Protein AF-A0A948C708-F1 (afdb_monomer)

Sequence (71 aa):
MYSNTLKEIKSNGHMNPTAVVETAIENAAPTMMIKSKRLGGSIYQVPVEVKPHKRFFYSVKWILDATRAKK

Mean predicted aligned error: 4.85 Å

pLDDT: mean 91.47, std 6.43, range [50.94, 96.06]

Foldseek 3Di:
DVVVVLVVCVVVPDPGSPVVVVVQLVVLFDQWDWDWDDDPHDTDTDIDGDDPVVRSVRSVVVVVVVVVVPD

Solvent-accessible surface area (backbone atoms only — not comparable to full-atom values): 4183 Å² total; per-residue (Å²): 108,73,74,54,51,41,52,50,42,36,71,75,70,40,91,54,36,66,60,55,52,52,53,51,41,58,73,49,36,53,65,64,41,75,42,84,42,79,56,100,91,46,81,41,76,41,81,40,76,48,55,73,81,51,20,59,54,49,12,54,49,53,55,51,50,52,56,67,67,62,122

Secondary structure (DSSP, 8-state):
-HHHHHHHHHHTT-S-HHHHHHHHHHHT--SEEEEEEEETTEEEEEEEEPPHHHHHHHHHHHHHHHHHH--

Radius of gyration: 17.14 Å; Cα contacts (8 Å, |Δi|>4): 58; chains: 1; bounding box: 33×17×54 Å

Nearest PDB structures (foldseek):
  4v4v-assembly1_AG  TM=8.645E-01  e=1.495E-05  Escherichia coli
  6v3a-assembly1_g  TM=8.749E-01  e=3.344E-05  Acinetobacter baumannii AB0057
  4v61-assembly1_AG  TM=8.683E-01  e=6.114E-05  Spinacia oleracea
  3j9m-assembly1_AF  TM=9.079E-01  e=5.589E-04  Homo sapiens
  7nql-assembly1_AG  TM=8.233E-01  e=2.337E-04  Sus scrofa

Structure (mmCIF, N/CA/C/O backbone):
data_AF-A0A948C708-F1
#
_entry.id   AF-A0A948C708-F1
#
loop_
_atom_site.group_PDB
_atom_site.id
_atom_site.type_symbol
_atom_site.label_atom_id
_atom_site.label_alt_id
_atom_site.label_comp_id
_atom_site.label_asym_id
_atom_site.label_entity_id
_atom_site.label_seq_id
_atom_site.pdbx_PDB_ins_code
_atom_site.Cartn_x
_atom_site.Cartn_y
_atom_site.Cartn_z
_atom_site.occupancy
_atom_site.B_iso_or_equiv
_atom_site.auth_seq_id
_atom_site.auth_comp_id
_atom_site.auth_asym_id
_atom_site.auth_atom_id
_atom_site.pdbx_PDB_model_num
ATOM 1 N N . MET A 1 1 ? -16.991 10.649 10.590 1.00 74.38 1 MET A N 1
ATOM 2 C CA . MET A 1 1 ? -16.742 9.377 9.870 1.00 74.38 1 MET A CA 1
ATOM 3 C C . MET A 1 1 ? -15.546 8.645 10.474 1.00 74.38 1 MET A C 1
ATOM 5 O O . MET A 1 1 ? -15.786 7.681 11.179 1.00 74.38 1 MET A O 1
ATOM 9 N N . TYR A 1 2 ? -14.309 9.143 10.339 1.00 82.94 2 TYR A N 1
ATOM 10 C CA . TYR A 1 2 ? -13.107 8.518 10.933 1.00 82.94 2 TYR A CA 1
ATOM 11 C C . TYR A 1 2 ? -13.153 8.373 12.469 1.00 82.94 2 TYR A C 1
ATOM 13 O O . TYR A 1 2 ? -12.851 7.326 13.028 1.00 82.94 2 TYR A O 1
ATOM 21 N N . SER A 1 3 ? -13.622 9.399 13.179 1.00 87.81 3 SER A N 1
ATOM 22 C CA . SER A 1 3 ? -13.800 9.334 14.636 1.00 87.81 3 SER A CA 1
ATOM 23 C C . SER A 1 3 ? -14.812 8.271 15.087 1.00 87.81 3 SER A C 1
ATOM 25 O O . SER A 1 3 ? -14.696 7.751 16.194 1.00 87.81 3 SER A O 1
ATOM 27 N N . ASN A 1 4 ? -15.792 7.934 14.244 1.00 91.38 4 ASN A N 1
ATOM 28 C CA . ASN A 1 4 ? -16.806 6.928 14.557 1.00 91.38 4 ASN A CA 1
ATOM 29 C C . ASN A 1 4 ? -16.253 5.517 14.333 1.00 91.38 4 ASN A C 1
ATOM 31 O O . ASN A 1 4 ? -16.438 4.663 15.192 1.00 91.38 4 ASN A O 1
ATOM 35 N N . THR A 1 5 ? -15.495 5.303 13.252 1.00 88.88 5 THR A N 1
ATOM 36 C CA . THR A 1 5 ? -14.843 4.011 12.983 1.00 88.88 5 THR A CA 1
ATOM 37 C C . THR A 1 5 ? -13.827 3.660 14.069 1.00 88.88 5 THR A C 1
ATOM 39 O O . THR A 1 5 ? -13.761 2.516 14.498 1.00 88.88 5 THR A O 1
ATOM 42 N N . LEU A 1 6 ? -13.078 4.638 14.598 1.00 91.00 6 LEU A N 1
ATOM 43 C CA . LEU A 1 6 ? -12.161 4.388 15.720 1.00 91.00 6 LEU A CA 1
ATOM 44 C C . LEU A 1 6 ? -12.892 3.967 17.005 1.00 91.00 6 LEU A C 1
ATOM 46 O O . LEU A 1 6 ? -12.393 3.122 17.747 1.00 91.00 6 LEU A O 1
ATOM 50 N N . LYS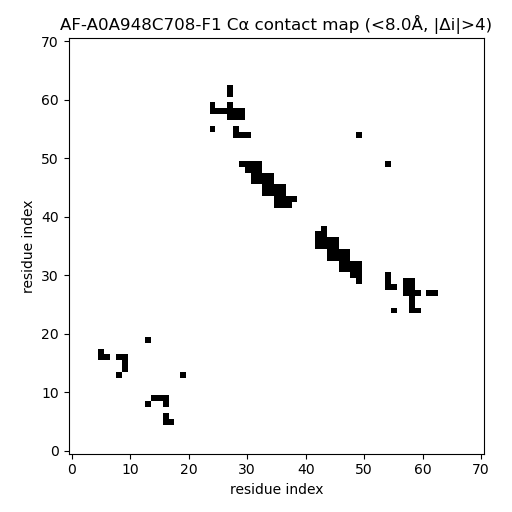 A 1 7 ? -14.075 4.535 17.274 1.00 91.31 7 LYS A N 1
ATOM 51 C CA . LYS A 1 7 ? -14.912 4.126 18.414 1.00 91.31 7 LYS A CA 1
ATOM 52 C C . LYS A 1 7 ? -15.448 2.709 18.234 1.00 91.31 7 LYS A C 1
ATOM 54 O O . LYS A 1 7 ? -15.456 1.951 19.195 1.00 91.31 7 LYS A O 1
ATOM 59 N N . GLU A 1 8 ? -15.846 2.351 17.019 1.00 91.56 8 GLU A N 1
ATOM 60 C CA . GLU A 1 8 ? -16.314 1.006 16.674 1.00 91.56 8 GLU A CA 1
ATOM 61 C C . GLU A 1 8 ? -15.197 -0.037 16.827 1.00 91.56 8 GLU A C 1
ATOM 63 O O . GLU A 1 8 ? -15.378 -1.042 17.508 1.00 91.56 8 GLU A O 1
ATOM 68 N N . ILE A 1 9 ? -13.995 0.252 16.317 1.00 90.94 9 ILE A N 1
ATOM 69 C CA . ILE A 1 9 ? -12.809 -0.601 16.505 1.00 90.94 9 ILE A CA 1
ATOM 70 C C . ILE A 1 9 ? -12.496 -0.779 17.997 1.00 90.94 9 ILE A C 1
ATOM 72 O O . ILE A 1 9 ? -12.203 -1.889 18.442 1.00 90.94 9 ILE A O 1
ATOM 76 N N . LYS A 1 10 ? -12.603 0.294 18.791 1.00 91.25 10 LYS A N 1
ATOM 77 C CA . LYS A 1 10 ? -12.422 0.222 20.246 1.00 91.25 10 LYS A CA 1
ATOM 78 C C . LYS A 1 10 ? -13.508 -0.620 20.926 1.00 91.25 10 LYS A C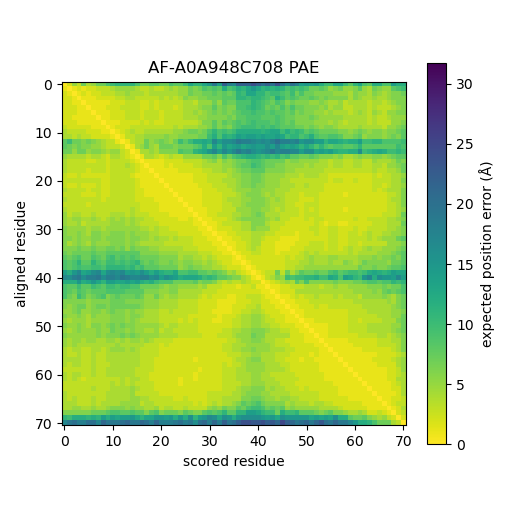 1
ATOM 80 O O . LYS A 1 10 ? -13.199 -1.388 21.831 1.00 91.25 10 LYS A O 1
ATOM 85 N N . SER A 1 11 ? -14.759 -0.506 20.478 1.00 90.38 11 SER A N 1
ATOM 86 C CA . SER A 1 11 ? -15.884 -1.321 20.959 1.00 90.38 11 SER A CA 1
ATOM 87 C C . SER A 1 11 ? -15.693 -2.811 20.665 1.00 90.38 11 SER A C 1
ATOM 89 O O . SER A 1 11 ? -16.131 -3.641 21.453 1.00 90.38 11 SER A O 1
ATOM 91 N N . ASN A 1 12 ? -14.998 -3.150 19.577 1.00 87.88 12 ASN A N 1
ATOM 92 C CA . ASN A 1 12 ? -14.665 -4.527 19.201 1.00 87.88 12 ASN A CA 1
ATOM 93 C C . ASN A 1 12 ? -13.500 -5.128 20.017 1.00 87.88 12 ASN A C 1
ATOM 95 O O . ASN A 1 12 ? -13.050 -6.230 19.720 1.00 87.88 12 ASN A O 1
ATOM 99 N N . GLY A 1 13 ? -13.008 -4.429 21.048 1.00 86.69 13 GLY A N 1
ATOM 100 C CA . GLY A 1 13 ? -12.010 -4.948 21.991 1.00 86.69 13 GLY A CA 1
ATOM 101 C C . GLY A 1 13 ? -10.564 -4.547 21.693 1.00 86.69 13 GLY A C 1
ATOM 102 O O . GLY A 1 13 ? -9.654 -4.963 22.408 1.00 86.69 13 GLY A O 1
ATOM 103 N N . HIS A 1 14 ? -10.319 -3.710 20.681 1.00 87.25 14 HIS A N 1
ATOM 104 C CA . HIS A 1 14 ? -8.970 -3.226 20.395 1.00 87.25 14 HIS A CA 1
ATOM 105 C C . HIS A 1 14 ? -8.612 -2.022 21.277 1.00 87.25 14 HIS A C 1
ATOM 107 O O . HIS A 1 14 ? -9.204 -0.947 21.171 1.00 87.25 14 HIS A O 1
ATOM 113 N N . MET A 1 15 ? -7.596 -2.188 22.130 1.00 79.94 15 MET A N 1
ATOM 114 C CA . MET A 1 15 ? -7.151 -1.160 23.082 1.00 79.94 15 MET A CA 1
ATOM 115 C C . MET A 1 15 ? -6.641 0.120 22.405 1.00 79.94 15 MET A C 1
ATOM 117 O O . MET A 1 15 ? -6.883 1.216 22.911 1.00 79.94 15 MET A O 1
ATOM 121 N N . ASN A 1 16 ? -5.956 -0.010 21.264 1.00 90.69 16 ASN A N 1
ATOM 122 C CA . ASN A 1 16 ? -5.433 1.118 20.498 1.00 90.69 16 ASN A CA 1
ATOM 123 C C . ASN A 1 16 ? -5.956 1.079 19.049 1.00 90.69 16 ASN A C 1
ATOM 125 O O . ASN A 1 16 ? -5.334 0.455 18.188 1.00 90.69 16 ASN A O 1
ATOM 129 N N . PRO A 1 17 ? -7.095 1.732 18.758 1.00 90.25 17 PRO A N 1
ATOM 130 C CA . PRO A 1 17 ? -7.694 1.703 17.426 1.00 90.25 17 PRO A CA 1
ATOM 131 C C 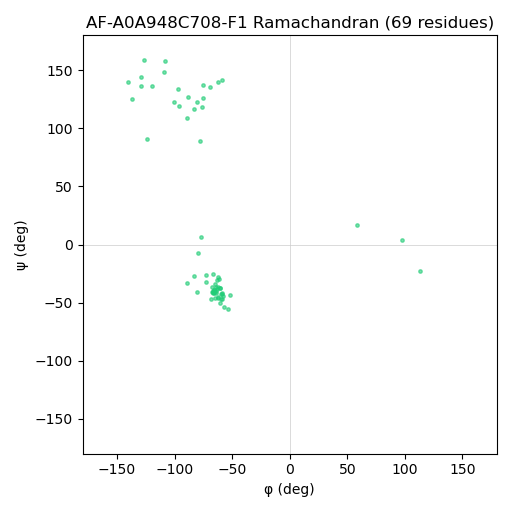. PRO A 1 17 ? -6.837 2.422 16.374 1.00 90.25 17 PRO A C 1
ATOM 133 O O . PRO A 1 17 ? -6.911 2.073 15.200 1.00 90.25 17 PRO A O 1
ATOM 136 N N . THR A 1 18 ? -6.001 3.387 16.773 1.00 90.94 18 THR A N 1
ATOM 137 C CA . THR A 1 18 ? -5.090 4.087 15.854 1.00 90.94 18 THR A CA 1
ATOM 138 C C . THR A 1 18 ? -4.000 3.149 15.347 1.00 90.94 18 THR A C 1
ATOM 140 O O . THR A 1 18 ? -3.807 3.043 14.140 1.00 90.94 18 THR A O 1
ATOM 143 N N . ALA A 1 19 ? -3.367 2.395 16.250 1.00 92.44 19 ALA A N 1
ATOM 144 C CA . ALA A 1 19 ? -2.340 1.421 15.879 1.00 92.44 19 ALA A CA 1
ATOM 145 C C . ALA A 1 19 ? -2.890 0.336 14.939 1.00 92.44 19 ALA A C 1
ATOM 147 O O . ALA A 1 19 ? -2.226 -0.056 13.987 1.00 92.44 19 ALA A O 1
ATOM 148 N N . VAL A 1 20 ? -4.137 -0.106 15.147 1.00 92.31 20 VAL A N 1
ATOM 149 C CA . VAL A 1 20 ? -4.792 -1.070 14.245 1.00 92.31 20 VAL A CA 1
ATOM 150 C C . VAL A 1 20 ? -4.900 -0.520 12.820 1.00 92.31 20 VAL A C 1
ATOM 152 O O . VAL A 1 20 ? -4.640 -1.245 11.860 1.00 92.31 20 VAL A O 1
ATOM 155 N N . VAL A 1 21 ? -5.267 0.755 12.666 1.00 91.56 21 VAL A N 1
ATOM 156 C CA . VAL A 1 21 ? -5.357 1.400 11.348 1.00 91.56 21 VAL A CA 1
ATOM 157 C C . VAL A 1 21 ? -3.974 1.541 10.709 1.00 91.56 21 VAL A C 1
ATOM 159 O O . VAL A 1 21 ? -3.835 1.281 9.516 1.00 91.56 21 VAL A O 1
ATOM 162 N N . GLU A 1 22 ? -2.949 1.895 11.484 1.00 92.81 22 GLU A N 1
ATOM 163 C CA . GLU A 1 22 ? -1.562 1.972 11.005 1.00 92.81 22 GLU A CA 1
ATOM 164 C C . GLU A 1 22 ? -1.073 0.613 10.490 1.00 92.81 22 GLU A C 1
ATOM 166 O O . GLU A 1 22 ? -0.661 0.506 9.334 1.00 92.81 22 GLU A O 1
ATOM 171 N N . THR A 1 23 ? -1.238 -0.453 11.278 1.00 93.75 23 THR A N 1
ATOM 172 C CA . THR A 1 23 ? -0.886 -1.821 10.866 1.00 93.75 23 THR A CA 1
ATOM 173 C C . THR A 1 23 ? -1.676 -2.270 9.633 1.00 93.75 23 THR A C 1
ATOM 175 O O . THR A 1 23 ? -1.136 -2.932 8.748 1.00 93.75 23 THR A O 1
ATOM 178 N N . ALA A 1 24 ? -2.954 -1.897 9.521 1.00 93.19 24 ALA A N 1
ATOM 179 C CA . ALA A 1 24 ? -3.753 -2.209 8.337 1.00 93.19 24 ALA A CA 1
ATOM 180 C C . ALA A 1 24 ? -3.212 -1.521 7.070 1.00 93.19 24 ALA A C 1
ATOM 182 O O . ALA A 1 24 ? -3.180 -2.136 6.002 1.00 93.19 24 ALA A O 1
ATOM 183 N N . ILE A 1 25 ? -2.762 -0.268 7.179 1.00 94.06 25 ILE A N 1
ATOM 184 C CA . ILE A 1 25 ? -2.155 0.479 6.068 1.00 94.06 25 ILE A CA 1
ATOM 185 C C . ILE A 1 25 ? -0.821 -0.147 5.649 1.00 94.06 25 ILE A C 1
ATOM 187 O O . ILE A 1 25 ? -0.561 -0.260 4.446 1.00 94.06 25 ILE A O 1
ATOM 191 N N . GLU A 1 26 ? 0.002 -0.562 6.613 1.00 93.81 26 GLU A N 1
ATOM 192 C CA . GLU A 1 26 ? 1.273 -1.251 6.360 1.00 93.81 26 GLU A CA 1
ATOM 193 C C . GLU A 1 26 ? 1.058 -2.588 5.649 1.00 93.81 26 GLU A C 1
ATOM 195 O O . GLU A 1 26 ? 1.691 -2.847 4.627 1.00 93.81 26 GLU A O 1
ATOM 200 N N . ASN A 1 27 ? 0.102 -3.395 6.111 1.00 94.50 27 ASN A N 1
ATOM 201 C CA . ASN A 1 27 ? -0.228 -4.681 5.491 1.00 94.50 27 ASN A CA 1
ATOM 202 C C . ASN A 1 27 ? -0.784 -4.533 4.069 1.00 94.50 27 ASN A C 1
ATOM 204 O O . ASN A 1 27 ? -0.546 -5.381 3.212 1.00 94.50 27 ASN A O 1
ATOM 208 N N . ALA A 1 28 ? -1.527 -3.457 3.803 1.00 95.19 28 ALA A N 1
ATOM 209 C CA . ALA A 1 28 ? -2.050 -3.161 2.473 1.00 95.19 28 ALA A CA 1
ATOM 210 C C . ALA A 1 28 ? -1.005 -2.523 1.537 1.00 95.19 28 ALA A C 1
ATOM 212 O O . ALA A 1 28 ? -1.297 -2.325 0.357 1.00 95.19 28 ALA A O 1
ATOM 213 N N . ALA A 1 29 ? 0.189 -2.171 2.029 1.00 94.81 29 ALA A N 1
ATOM 214 C CA . ALA A 1 29 ? 1.199 -1.473 1.242 1.00 94.81 29 ALA A CA 1
ATOM 215 C C . ALA A 1 29 ? 1.909 -2.407 0.252 1.00 94.81 29 ALA A C 1
ATOM 217 O O . ALA A 1 29 ? 2.617 -3.326 0.663 1.00 94.81 29 ALA A O 1
ATOM 218 N N . PRO A 1 30 ? 1.811 -2.157 -1.069 1.00 95.44 30 PRO A N 1
ATOM 219 C CA . PRO A 1 30 ? 2.505 -2.984 -2.042 1.00 95.44 30 PRO A CA 1
ATOM 220 C C . PRO A 1 30 ? 4.002 -2.677 -2.071 1.00 95.44 30 PRO A C 1
ATOM 222 O O . PRO A 1 30 ? 4.418 -1.518 -2.109 1.00 95.44 30 PRO A O 1
ATOM 225 N N . THR A 1 31 ? 4.819 -3.722 -2.145 1.00 94.44 31 THR A N 1
ATOM 226 C CA . THR A 1 31 ? 6.273 -3.613 -2.340 1.00 94.44 31 THR A CA 1
ATOM 227 C C . THR A 1 31 ? 6.655 -3.605 -3.820 1.00 94.44 31 THR A C 1
ATOM 229 O O . THR A 1 31 ? 7.572 -2.890 -4.223 1.00 94.44 31 THR A O 1
ATOM 232 N N . MET A 1 32 ? 5.908 -4.328 -4.658 1.00 95.25 32 MET A N 1
ATOM 233 C CA . MET A 1 32 ? 6.165 -4.464 -6.091 1.00 95.25 32 MET A CA 1
ATOM 234 C C . MET A 1 32 ? 4.911 -4.159 -6.910 1.00 95.25 32 MET A C 1
ATOM 236 O O .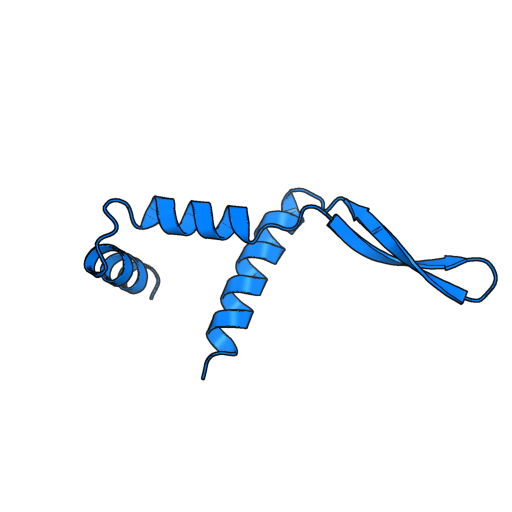 MET A 1 32 ? 3.792 -4.476 -6.514 1.00 95.25 32 MET A O 1
ATOM 240 N N . MET A 1 33 ? 5.101 -3.536 -8.069 1.00 94.56 33 MET A N 1
ATOM 241 C CA . MET A 1 33 ? 4.059 -3.309 -9.062 1.00 94.56 33 MET A CA 1
ATOM 242 C C . MET A 1 33 ? 4.490 -3.838 -10.419 1.00 94.56 33 MET A C 1
ATOM 244 O O . MET A 1 33 ? 5.672 -3.960 -10.720 1.00 94.56 33 MET A O 1
ATOM 248 N N . ILE A 1 34 ? 3.511 -4.095 -11.269 1.00 95.56 34 ILE A N 1
ATOM 249 C CA . ILE A 1 34 ? 3.751 -4.504 -12.641 1.00 95.56 34 ILE A CA 1
ATOM 250 C C . ILE A 1 34 ? 3.650 -3.273 -13.548 1.00 95.56 34 ILE A C 1
ATOM 252 O O . ILE A 1 34 ? 2.716 -2.477 -13.435 1.00 95.56 34 ILE A O 1
ATOM 256 N N . LYS A 1 35 ? 4.611 -3.115 -14.462 1.00 93.88 35 LYS A N 1
ATOM 257 C CA . LYS A 1 35 ? 4.556 -2.142 -15.556 1.00 93.88 35 LYS A CA 1
ATOM 258 C C . LYS A 1 35 ? 4.615 -2.852 -16.897 1.00 93.88 35 LYS A C 1
ATOM 260 O O . LYS A 1 35 ? 5.465 -3.708 -17.117 1.00 93.88 35 LYS A O 1
ATOM 265 N N . SER A 1 36 ? 3.769 -2.429 -17.823 1.00 95.38 36 SER A N 1
ATOM 266 C CA . SER A 1 36 ? 3.796 -2.945 -19.186 1.00 95.38 36 SER A CA 1
ATOM 267 C C . SER A 1 36 ? 4.983 -2.359 -19.960 1.00 95.38 36 SER A C 1
ATOM 269 O O . SER A 1 36 ? 5.150 -1.141 -20.024 1.00 95.38 36 SER A O 1
ATOM 271 N N . LYS A 1 37 ? 5.822 -3.221 -20.541 1.00 94.56 37 LYS A N 1
ATOM 272 C CA . LYS A 1 37 ? 7.000 -2.867 -21.346 1.00 94.56 37 LYS A CA 1
ATOM 273 C C . LYS A 1 37 ? 6.962 -3.620 -22.671 1.00 94.56 37 LYS A C 1
ATOM 275 O O . LYS A 1 37 ? 6.689 -4.815 -22.695 1.00 9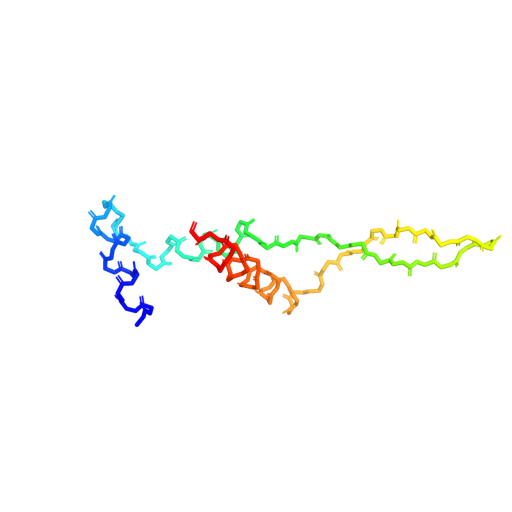4.56 37 LYS A O 1
ATOM 280 N N . ARG A 1 38 ? 7.268 -2.941 -23.777 1.00 93.31 38 ARG A N 1
ATOM 281 C CA . ARG A 1 38 ? 7.342 -3.572 -25.100 1.00 93.31 38 ARG A CA 1
ATOM 282 C C . ARG A 1 38 ? 8.746 -4.113 -25.359 1.00 93.31 38 ARG A C 1
ATOM 284 O O . ARG A 1 38 ? 9.717 -3.371 -25.229 1.00 93.31 38 ARG A O 1
ATOM 291 N N . LEU A 1 39 ? 8.845 -5.387 -25.726 1.00 92.00 39 LEU A N 1
ATOM 292 C CA . LEU A 1 39 ? 10.099 -6.065 -26.062 1.00 92.00 39 LEU A CA 1
ATOM 293 C C . LEU A 1 39 ? 9.867 -6.923 -27.3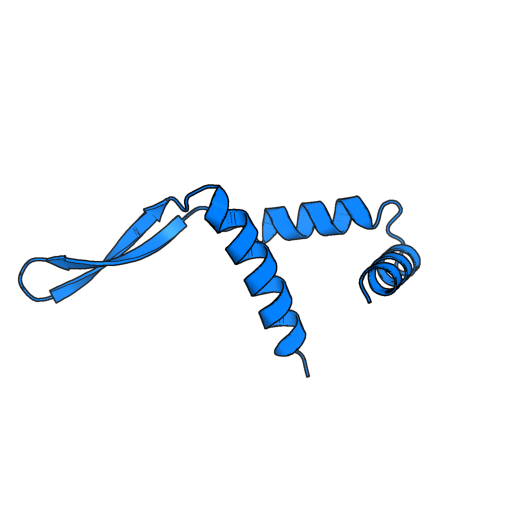08 1.00 92.00 39 LEU A C 1
ATOM 295 O O . LEU A 1 39 ? 8.927 -7.711 -27.341 1.00 92.00 39 LEU A O 1
ATOM 299 N N . GLY A 1 40 ? 10.680 -6.736 -28.352 1.00 85.94 40 GLY A N 1
ATOM 300 C CA . GLY A 1 40 ? 10.687 -7.612 -29.535 1.00 85.94 40 GLY A CA 1
ATOM 301 C C . GLY A 1 40 ? 9.361 -7.745 -30.302 1.00 85.94 40 GLY A C 1
ATOM 302 O O . GLY A 1 40 ? 9.207 -8.688 -31.063 1.00 85.94 40 GLY A O 1
ATOM 303 N N . GLY A 1 41 ? 8.399 -6.837 -30.101 1.00 90.69 41 GLY A N 1
ATOM 304 C CA . GLY A 1 41 ? 7.089 -6.867 -30.766 1.00 90.69 41 GLY A CA 1
ATOM 305 C C . GLY A 1 41 ? 5.900 -7.125 -29.836 1.00 90.69 41 GLY A C 1
ATOM 306 O O . GLY A 1 41 ? 4.813 -6.637 -30.140 1.00 90.69 41 GLY A O 1
ATOM 307 N N . SER A 1 42 ? 6.118 -7.739 -28.668 1.00 93.25 42 SER A N 1
ATOM 308 C CA . SER A 1 42 ? 5.075 -8.071 -27.681 1.00 93.25 42 SER A CA 1
ATOM 309 C C . SER A 1 42 ? 5.146 -7.197 -26.422 1.00 93.25 42 SER A C 1
ATOM 311 O O . SER A 1 42 ? 6.181 -6.598 -26.110 1.00 93.25 42 SER A O 1
ATOM 313 N N . ILE A 1 43 ? 4.026 -7.091 -25.698 1.00 95.25 43 ILE A N 1
ATOM 314 C CA . ILE A 1 43 ? 3.924 -6.351 -24.431 1.00 95.25 43 ILE A CA 1
ATOM 315 C C . ILE A 1 43 ? 4.093 -7.335 -23.273 1.00 95.25 43 ILE A C 1
ATOM 317 O O . ILE A 1 43 ? 3.290 -8.249 -23.109 1.00 95.25 43 ILE A O 1
ATOM 321 N N . TYR A 1 44 ? 5.116 -7.119 -22.453 1.00 94.62 44 TYR A N 1
ATOM 322 C CA . TYR A 1 44 ? 5.412 -7.914 -21.267 1.00 94.62 44 TYR A CA 1
ATOM 323 C C . TYR A 1 44 ? 5.135 -7.123 -19.998 1.00 94.62 44 TYR A C 1
ATOM 325 O O . TYR A 1 44 ? 5.314 -5.906 -19.939 1.00 94.62 44 TYR A O 1
ATOM 333 N N . GLN A 1 45 ? 4.728 -7.843 -18.962 1.00 95.31 45 GLN A N 1
ATOM 334 C CA . GLN A 1 45 ? 4.533 -7.310 -17.627 1.00 95.31 45 GLN A CA 1
ATOM 335 C C . GLN A 1 45 ? 5.849 -7.414 -16.854 1.00 95.31 45 GLN A C 1
ATOM 337 O O . GLN A 1 45 ? 6.298 -8.504 -16.517 1.00 95.31 45 GLN A O 1
ATOM 342 N N . VAL A 1 46 ? 6.490 -6.273 -16.613 1.00 94.62 46 VAL A N 1
ATOM 343 C CA . VAL A 1 46 ? 7.778 -6.193 -15.921 1.00 94.62 46 VAL A CA 1
ATOM 344 C C . VAL A 1 46 ? 7.540 -5.785 -14.469 1.00 94.62 46 VAL A C 1
ATOM 346 O O . VAL A 1 46 ? 6.957 -4.720 -14.234 1.00 94.62 46 VAL A O 1
ATOM 349 N N . PRO A 1 47 ? 7.989 -6.587 -13.492 1.00 95.88 47 PRO A N 1
ATOM 350 C CA . PRO A 1 47 ? 7.930 -6.209 -12.091 1.00 95.88 47 PRO A CA 1
ATOM 351 C C . PRO A 1 47 ? 8.895 -5.063 -11.775 1.00 95.88 47 PRO A C 1
ATOM 353 O O . PRO A 1 47 ? 10.043 -5.053 -12.217 1.00 95.88 47 PRO A O 1
ATOM 356 N N . VAL A 1 48 ? 8.422 -4.076 -11.022 1.00 95.19 48 VAL A N 1
ATOM 357 C CA . VAL A 1 48 ? 9.175 -2.889 -10.612 1.00 95.19 48 VAL A CA 1
ATOM 358 C C . VAL A 1 48 ? 8.828 -2.560 -9.167 1.00 95.19 48 VAL A C 1
ATOM 360 O O . VAL A 1 48 ? 7.664 -2.619 -8.774 1.00 95.19 48 VAL A O 1
ATOM 363 N N . GLU A 1 49 ? 9.822 -2.167 -8.381 1.00 96.06 49 GLU A N 1
ATOM 364 C CA . GLU A 1 49 ? 9.614 -1.739 -6.999 1.00 96.06 49 GLU A CA 1
ATOM 365 C C . GLU A 1 49 ? 8.726 -0.485 -6.909 1.00 96.06 49 GLU A C 1
ATOM 367 O O . GLU A 1 49 ? 8.821 0.456 -7.714 1.00 96.06 49 GLU A O 1
ATOM 372 N N . VAL A 1 50 ? 7.829 -0.465 -5.922 1.00 95.94 50 VAL A N 1
ATOM 373 C CA . VAL A 1 50 ? 6.924 0.664 -5.696 1.00 95.94 50 VAL A CA 1
ATOM 374 C C . VAL A 1 50 ? 7.652 1.767 -4.937 1.00 95.94 50 VAL A C 1
ATOM 376 O O . VAL A 1 50 ? 8.110 1.582 -3.813 1.00 95.94 50 VAL A O 1
ATOM 379 N N . LYS A 1 51 ? 7.691 2.970 -5.523 1.00 94.56 51 LYS A N 1
ATOM 380 C CA . LYS A 1 51 ? 8.272 4.149 -4.861 1.00 94.56 51 LYS A CA 1
ATOM 381 C C . LYS A 1 51 ? 7.556 4.441 -3.527 1.00 94.56 51 LYS A C 1
ATOM 383 O O . LYS A 1 51 ? 6.323 4.397 -3.508 1.00 94.56 51 LYS A O 1
ATOM 388 N N . PRO A 1 52 ? 8.265 4.861 -2.460 1.00 91.56 52 PRO A N 1
ATOM 389 C CA . PRO A 1 52 ? 7.676 5.057 -1.131 1.00 91.56 52 PRO A CA 1
ATOM 390 C C . PRO A 1 52 ? 6.417 5.933 -1.097 1.00 91.56 52 PRO A C 1
ATOM 392 O O . PRO A 1 52 ? 5.428 5.539 -0.487 1.00 91.56 52 PRO A O 1
ATOM 395 N N . HIS A 1 53 ? 6.400 7.055 -1.828 1.00 91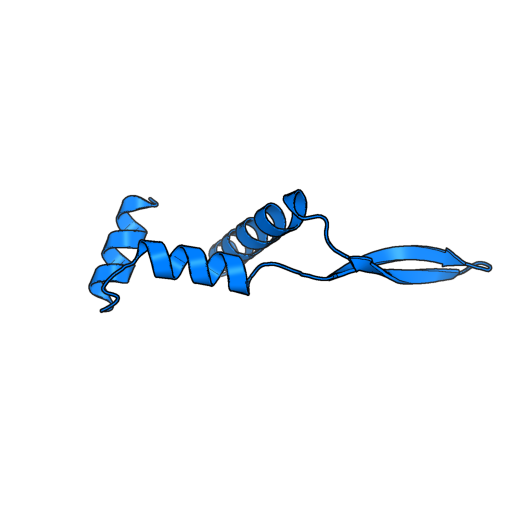.12 53 HIS A N 1
ATOM 396 C CA . HIS A 1 53 ? 5.230 7.944 -1.901 1.00 91.12 53 HIS A CA 1
ATOM 397 C C . HIS A 1 53 ? 3.979 7.266 -2.484 1.00 91.12 53 HIS A C 1
ATOM 399 O O . HIS A 1 53 ? 2.858 7.632 -2.140 1.00 91.12 53 HIS A O 1
ATOM 405 N N . LYS A 1 54 ? 4.152 6.275 -3.370 1.00 94.38 54 LYS A N 1
ATOM 406 C CA . LYS A 1 54 ? 3.034 5.542 -3.975 1.00 94.38 54 LYS A CA 1
ATOM 407 C C . LYS A 1 54 ? 2.522 4.420 -3.088 1.00 94.38 54 LYS A C 1
ATOM 409 O O . LYS A 1 54 ? 1.350 4.087 -3.205 1.00 94.38 54 LYS A O 1
ATOM 414 N N . ARG A 1 55 ? 3.364 3.849 -2.219 1.00 94.31 55 ARG A N 1
ATOM 415 C CA . ARG A 1 55 ? 2.962 2.750 -1.327 1.00 94.31 55 ARG A CA 1
ATOM 416 C C . ARG A 1 55 ? 1.781 3.163 -0.460 1.00 94.31 55 ARG A C 1
ATOM 418 O O . ARG A 1 55 ? 0.736 2.537 -0.547 1.00 94.31 55 ARG A O 1
ATOM 425 N N . PHE A 1 56 ? 1.916 4.289 0.243 1.00 93.00 56 PHE A N 1
ATOM 426 C CA . PHE A 1 56 ? 0.844 4.842 1.072 1.00 93.00 56 PHE A CA 1
ATOM 427 C C . PHE A 1 56 ? -0.432 5.131 0.267 1.00 93.00 56 PHE A C 1
ATOM 429 O O . PHE A 1 56 ? -1.530 4.766 0.680 1.00 93.00 56 PHE A O 1
ATOM 436 N N . PHE A 1 57 ? -0.288 5.733 -0.919 1.00 95.25 57 PHE A N 1
ATOM 437 C CA . PHE A 1 57 ? -1.424 6.018 -1.795 1.00 95.25 57 PHE A CA 1
ATOM 438 C C . PHE A 1 57 ? -2.177 4.744 -2.205 1.00 95.25 57 PHE A C 1
ATOM 440 O O . PHE A 1 57 ? -3.405 4.709 -2.128 1.00 95.25 57 PHE A O 1
ATOM 447 N N . TYR A 1 58 ? -1.460 3.694 -2.620 1.00 95.56 58 TYR A N 1
ATOM 448 C CA . TYR A 1 58 ? -2.075 2.426 -3.011 1.00 95.56 58 TYR A CA 1
ATOM 449 C C . TYR A 1 58 ? -2.723 1.707 -1.824 1.00 95.56 58 TYR A C 1
ATOM 451 O O . TYR A 1 58 ? -3.851 1.246 -1.985 1.00 95.56 58 TYR A O 1
ATOM 459 N N . SER A 1 59 ? -2.090 1.694 -0.642 1.00 95.50 59 SER A N 1
ATOM 460 C CA . SER A 1 59 ? -2.681 1.123 0.579 1.00 95.50 59 SER A CA 1
ATOM 461 C C . SER A 1 59 ? -4.057 1.717 0.862 1.00 95.50 59 SER A C 1
ATOM 463 O O . SER A 1 59 ? -5.054 1.003 0.962 1.00 95.50 59 SER A O 1
ATOM 465 N N . VAL A 1 60 ? -4.126 3.050 0.953 1.00 94.00 60 VAL A N 1
ATOM 466 C CA . VAL A 1 60 ? -5.366 3.760 1.289 1.00 94.00 60 VAL A CA 1
ATOM 467 C C . VAL A 1 60 ? -6.405 3.570 0.188 1.00 94.00 60 VAL A C 1
ATOM 469 O O . VAL A 1 60 ? -7.574 3.319 0.480 1.00 94.00 60 VAL A O 1
ATOM 472 N N . LYS A 1 61 ? -5.986 3.641 -1.081 1.00 94.62 61 LYS A N 1
ATOM 473 C CA . LYS A 1 61 ? -6.877 3.424 -2.222 1.00 94.62 61 LYS A CA 1
ATOM 474 C C . LYS A 1 61 ? -7.521 2.038 -2.184 1.00 94.62 61 LYS A C 1
ATOM 476 O O . LYS A 1 61 ? -8.732 1.952 -2.345 1.00 94.62 61 LYS A O 1
ATOM 481 N N . TRP A 1 62 ? -6.756 0.979 -1.935 1.00 95.38 62 TRP A N 1
ATOM 482 C CA . TRP A 1 62 ? -7.299 -0.380 -1.873 1.00 95.38 62 TRP A CA 1
ATOM 483 C C . TRP A 1 62 ? -8.256 -0.588 -0.704 1.00 95.38 62 TRP A C 1
ATOM 485 O O . TRP A 1 62 ? -9.302 -1.203 -0.892 1.00 95.38 62 TRP A O 1
ATOM 495 N N . ILE A 1 63 ? -7.960 -0.024 0.469 1.00 93.06 63 ILE A N 1
ATOM 496 C CA . ILE A 1 63 ? -8.872 -0.076 1.623 1.00 93.06 63 ILE A CA 1
ATOM 497 C C . ILE A 1 63 ? -10.197 0.634 1.293 1.00 93.06 63 ILE A C 1
ATOM 499 O O . ILE A 1 63 ? -11.282 0.105 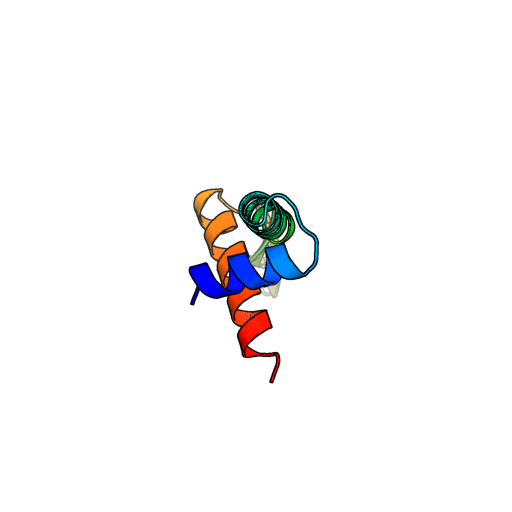1.543 1.00 93.06 63 ILE A O 1
ATOM 503 N N . LEU A 1 64 ? -10.137 1.820 0.681 1.00 92.44 64 LEU A N 1
ATOM 504 C CA . LEU A 1 64 ? -11.334 2.565 0.278 1.00 92.44 64 LEU A CA 1
ATOM 505 C C . LEU A 1 64 ? -12.123 1.857 -0.829 1.00 92.44 64 LEU A C 1
ATOM 507 O O . LEU A 1 64 ? -13.350 1.812 -0.777 1.00 92.44 64 LEU A O 1
ATOM 511 N N . ASP A 1 65 ? -11.441 1.288 -1.818 1.00 94.56 65 ASP A N 1
ATOM 512 C CA . ASP A 1 65 ? -12.090 0.558 -2.906 1.00 94.56 65 ASP A CA 1
ATOM 513 C C . ASP A 1 65 ? -12.775 -0.714 -2.364 1.00 94.56 65 ASP A C 1
ATOM 515 O O . ASP A 1 65 ? -13.930 -0.978 -2.700 1.00 94.56 65 ASP A O 1
ATOM 519 N N . ALA A 1 66 ? -12.133 -1.441 -1.441 1.00 93.12 66 ALA A N 1
ATOM 520 C CA . ALA A 1 66 ? -12.710 -2.619 -0.791 1.00 93.12 66 ALA A CA 1
ATOM 521 C C . ALA A 1 66 ? -13.945 -2.283 0.060 1.00 93.12 66 ALA A C 1
ATOM 523 O O . ALA A 1 66 ? -14.941 -3.002 0.015 1.00 93.12 66 ALA A O 1
ATOM 524 N N . THR A 1 67 ? -13.911 -1.177 0.810 1.00 91.00 67 THR A N 1
ATOM 525 C CA . THR A 1 67 ? -15.066 -0.740 1.617 1.00 91.00 67 THR A CA 1
ATOM 526 C C . THR A 1 67 ? -16.245 -0.304 0.753 1.00 91.00 67 THR A C 1
ATOM 528 O O . THR A 1 67 ? -17.382 -0.603 1.094 1.00 91.00 67 THR A O 1
ATOM 531 N N . ARG A 1 68 ? -15.995 0.349 -0.388 1.00 91.81 68 ARG A N 1
ATOM 532 C CA . ARG A 1 68 ? -17.045 0.751 -1.342 1.00 91.81 68 ARG A CA 1
ATOM 533 C C . ARG A 1 68 ? -17.631 -0.419 -2.127 1.00 91.81 68 ARG A C 1
ATOM 535 O O . ARG A 1 68 ? -18.802 -0.368 -2.489 1.00 91.81 68 ARG A O 1
ATOM 542 N N . ALA A 1 69 ? -16.825 -1.439 -2.419 1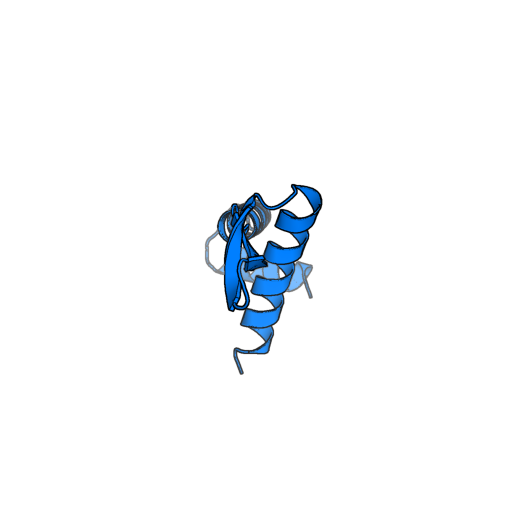.00 92.56 69 ALA A N 1
ATOM 543 C CA . ALA A 1 69 ? -17.277 -2.643 -3.113 1.00 92.56 69 ALA A CA 1
ATOM 544 C C . ALA A 1 69 ? -18.151 -3.541 -2.224 1.00 92.56 69 ALA A C 1
ATOM 546 O O . ALA A 1 69 ? -18.986 -4.287 -2.731 1.00 92.56 69 ALA A O 1
ATOM 547 N N . LYS A 1 70 ? -17.969 -3.463 -0.902 1.00 74.94 70 LYS A N 1
ATOM 548 C CA . LYS A 1 70 ? -18.766 -4.187 0.086 1.00 74.94 70 LYS A CA 1
ATOM 549 C C . LYS A 1 70 ? -20.117 -3.474 0.261 1.00 74.94 70 LYS A C 1
ATOM 551 O O . LYS A 1 70 ? -20.234 -2.554 1.066 1.00 74.94 70 LYS A O 1
ATOM 556 N N . LYS A 1 71 ? -21.100 -3.853 -0.557 1.00 50.94 71 LYS A N 1
ATOM 557 C CA . LYS A 1 71 ? -22.505 -3.441 -0.431 1.00 50.94 71 LYS A CA 1
ATOM 558 C C . LYS A 1 71 ? -23.302 -4.471 0.356 1.00 50.94 71 LYS A C 1
ATOM 560 O O . LYS A 1 71 ? -23.005 -5.674 0.183 1.00 50.94 71 LYS A O 1
#